Protein AF-A0A1B6E691-F1 (afdb_monomer_lite)

Secondary structure (DSSP, 8-state):
--TTHHHHEEEETTEEEEPTTEESTTS-EE--GGGGGGSEEEEEETTEEEEEE-TTEESTTS-EE----TTSS--SS-SS--GGGSSGGGGSTTTTTSGGG---SSHHHHHH--

InterPro domains:
  IPR000742 EGF-like domain [PS00022] (51-62)
  IPR000742 EGF-like domain [PS50026] (28-63)
  IPR051216 Teneurin [PTHR11219] (1-114)

Foldseek 3Di:
DPPLLVVAFDDDPNFTHGHAQFDDRSRPDGWQHRCLVVQFHWDADPNDTFTDGDPQADDRSRPQGADDPQPDQDDPRPPPAGRLCDQSNCVPPVNVPPLNNDDDPDPVVSVPPD

Structure (mmCIF, N/CA/C/O backbone):
data_AF-A0A1B6E691-F1
#
_entry.id   AF-A0A1B6E691-F1
#
loop_
_atom_site.group_PDB
_atom_site.id
_atom_site.type_symbol
_atom_site.label_atom_id
_atom_site.label_alt_id
_atom_site.label_comp_id
_atom_site.label_asym_id
_atom_site.label_entity_id
_atom_site.label_seq_id
_atom_site.pdbx_PDB_ins_code
_atom_site.Cartn_x
_atom_site.Cartn_y
_atom_site.Cartn_z
_atom_site.occupancy
_atom_site.B_iso_or_equiv
_atom_site.auth_seq_id
_atom_site.auth_comp_id
_atom_site.auth_asym_id
_atom_site.auth_atom_id
_atom_site.pdbx_PDB_model_num
ATOM 1 N N . CYS A 1 1 ? -21.464 -4.496 28.496 1.00 86.00 1 CYS A N 1
ATOM 2 C CA . CYS A 1 1 ? -20.663 -3.444 27.841 1.00 86.00 1 CYS A CA 1
ATOM 3 C C . CYS A 1 1 ? -21.432 -2.142 27.856 1.00 86.00 1 CYS A C 1
ATOM 5 O O . CYS A 1 1 ? -22.640 -2.167 28.047 1.00 86.00 1 CYS A O 1
ATOM 7 N N . ASP A 1 2 ? -20.724 -1.041 27.621 1.00 92.06 2 ASP A N 1
ATOM 8 C CA . ASP A 1 2 ? -21.307 0.241 27.216 1.00 92.06 2 ASP A CA 1
ATOM 9 C C . ASP A 1 2 ? -22.097 0.091 25.901 1.00 92.06 2 ASP A C 1
ATOM 11 O O . ASP A 1 2 ? -21.715 -0.724 25.055 1.00 92.06 2 ASP A O 1
ATOM 15 N N . SER A 1 3 ? -23.180 0.853 25.728 1.00 93.19 3 SER A N 1
ATOM 16 C CA . SER A 1 3 ? -24.045 0.785 24.542 1.00 93.19 3 SER A CA 1
ATOM 17 C C . SER A 1 3 ? -23.326 1.187 23.254 1.00 93.19 3 SER A C 1
ATOM 19 O O . SER A 1 3 ? -23.627 0.630 22.203 1.00 93.19 3 SER A O 1
ATOM 21 N N . ARG A 1 4 ? -22.324 2.072 23.337 1.00 91.38 4 ARG A N 1
ATOM 22 C CA . ARG A 1 4 ? -21.534 2.541 22.183 1.00 91.38 4 ARG A CA 1
ATOM 23 C C . ARG A 1 4 ? -20.741 1.427 21.498 1.00 91.38 4 ARG A C 1
ATOM 25 O O . ARG A 1 4 ? -20.472 1.498 20.309 1.00 91.38 4 ARG A O 1
ATOM 32 N N . CYS A 1 5 ? -20.441 0.354 22.233 1.00 93.88 5 CYS A N 1
ATOM 33 C CA . CYS A 1 5 ? -19.794 -0.837 21.685 1.00 93.88 5 CYS A CA 1
ATOM 34 C C . CYS A 1 5 ? -20.587 -1.471 20.533 1.00 93.88 5 CYS A C 1
ATOM 36 O O . CYS A 1 5 ? -19.992 -2.075 19.649 1.00 93.88 5 CYS A O 1
ATOM 38 N N . ALA A 1 6 ? -21.919 -1.366 20.556 1.00 92.81 6 ALA A N 1
ATOM 39 C CA . ALA A 1 6 ? -22.782 -2.057 19.605 1.00 92.81 6 ALA A CA 1
ATOM 40 C C . ALA A 1 6 ? -22.746 -1.459 18.188 1.00 92.81 6 ALA A C 1
ATOM 42 O O . ALA A 1 6 ? -23.177 -2.133 17.258 1.00 92.81 6 ALA A O 1
ATOM 43 N N . GLU A 1 7 ? -22.238 -0.233 18.012 1.00 92.75 7 GLU A N 1
ATOM 44 C CA . GLU A 1 7 ? -22.132 0.399 16.688 1.00 92.75 7 GLU A CA 1
ATOM 45 C C . GLU A 1 7 ? -21.024 -0.243 15.846 1.00 92.75 7 GLU A C 1
ATOM 47 O O . GLU A 1 7 ? -21.226 -0.555 14.673 1.00 92.75 7 GLU A O 1
ATOM 52 N N . HIS A 1 8 ? -19.864 -0.491 16.461 1.00 92.38 8 HIS A N 1
ATOM 53 C CA . HIS A 1 8 ? -18.654 -0.922 15.759 1.00 92.38 8 HIS A CA 1
ATOM 54 C C . HIS A 1 8 ? -17.913 -2.059 16.463 1.00 92.38 8 HIS A C 1
ATOM 56 O O . HIS A 1 8 ? -16.708 -2.233 16.294 1.00 92.38 8 HIS A O 1
ATOM 62 N N . GLY A 1 9 ? -18.602 -2.879 17.249 1.00 93.69 9 GLY A N 1
ATOM 63 C CA . GLY A 1 9 ? -17.969 -3.966 17.982 1.00 93.69 9 GLY A CA 1
ATOM 64 C C . GLY A 1 9 ? -18.945 -4.981 18.556 1.00 93.69 9 GLY A C 1
ATOM 65 O O . GLY A 1 9 ? -20.163 -4.903 18.402 1.00 93.69 9 GLY A O 1
ATOM 66 N N . GLN A 1 10 ? -18.380 -5.979 19.228 1.00 95.38 10 GLN A N 1
ATOM 67 C CA . GLN A 1 10 ? -19.118 -7.040 19.897 1.00 95.38 10 GLN A CA 1
ATOM 68 C C . GLN A 1 10 ? -18.661 -7.160 21.346 1.00 95.38 10 GLN A C 1
ATOM 70 O O . GLN A 1 10 ? -17.470 -7.267 21.640 1.00 95.38 10 GLN A O 1
ATOM 75 N N . CYS A 1 11 ? -19.616 -7.185 22.274 1.00 95.50 11 CYS A N 1
ATOM 76 C CA . CYS A 1 11 ? -19.296 -7.381 23.681 1.00 95.50 11 CYS A CA 1
ATOM 77 C C . CYS A 1 11 ? -18.981 -8.853 23.965 1.00 95.50 11 CYS A C 1
ATOM 79 O O . CYS A 1 11 ? -19.850 -9.714 23.821 1.00 95.50 11 CYS A O 1
ATOM 81 N N . LYS A 1 12 ? -17.764 -9.140 24.430 1.00 95.12 12 LYS A N 1
ATOM 82 C CA . LYS A 1 12 ? -17.330 -10.475 24.861 1.00 95.12 12 LYS A CA 1
ATOM 83 C C . LYS A 1 12 ? -16.785 -10.382 26.286 1.00 95.12 12 LYS A C 1
ATOM 85 O O . LYS A 1 12 ? -15.788 -9.712 26.530 1.00 95.12 12 LYS A O 1
ATOM 90 N N . ASN A 1 13 ? -17.462 -11.028 27.240 1.00 92.12 13 ASN A N 1
ATOM 91 C CA . ASN A 1 13 ? -17.070 -11.078 28.660 1.00 92.12 13 ASN A CA 1
ATOM 92 C C . ASN A 1 13 ? -16.773 -9.706 29.304 1.00 92.12 13 ASN A C 1
ATOM 94 O O . ASN A 1 13 ? -15.849 -9.568 30.096 1.00 92.12 13 ASN A O 1
ATOM 98 N N . GLY A 1 14 ? -17.553 -8.676 28.962 1.00 90.38 14 GLY A N 1
ATOM 99 C CA . GLY A 1 14 ? -17.383 -7.323 29.510 1.00 90.38 14 GLY A CA 1
ATOM 100 C C . GLY A 1 14 ? -16.385 -6.438 28.753 1.00 90.38 14 GLY A C 1
ATOM 101 O O . GLY A 1 14 ? -16.394 -5.226 28.966 1.00 90.38 14 GLY A O 1
ATOM 102 N N . THR A 1 15 ? -15.619 -7.002 27.818 1.00 92.50 15 THR A N 1
ATOM 103 C CA . THR A 1 15 ? -14.724 -6.274 26.910 1.00 92.50 15 THR A CA 1
ATOM 104 C C . THR A 1 15 ? -15.408 -6.051 25.563 1.00 92.50 15 THR A C 1
ATOM 106 O O . THR A 1 15 ? -16.073 -6.948 25.043 1.00 92.50 15 THR A O 1
ATOM 109 N N . CYS A 1 16 ? -15.263 -4.857 24.988 1.00 93.81 16 CYS A N 1
ATOM 110 C CA . CYS A 1 16 ? -15.723 -4.589 23.629 1.00 93.81 16 CYS A CA 1
ATOM 111 C C . CYS A 1 16 ? -14.638 -5.000 22.628 1.00 93.81 16 CYS A C 1
ATOM 113 O O . CYS A 1 16 ? -13.519 -4.497 22.701 1.00 93.81 16 CYS A O 1
ATOM 115 N N . VAL A 1 17 ? -14.957 -5.926 21.726 1.00 93.25 17 VAL A N 1
ATOM 116 C CA . VAL A 1 17 ? -14.076 -6.345 20.631 1.00 93.25 17 VAL A CA 1
ATOM 117 C C . VAL A 1 17 ? -14.469 -5.561 19.388 1.00 93.25 17 VAL A C 1
ATOM 119 O O . VAL A 1 17 ? -15.592 -5.711 18.911 1.00 93.25 17 VAL A O 1
ATOM 122 N N . CYS A 1 18 ? -13.572 -4.716 18.887 1.00 90.12 18 CYS A N 1
ATOM 123 C CA . CYS A 1 18 ? -13.874 -3.828 17.769 1.00 90.12 18 CYS A CA 1
ATOM 124 C C . CYS A 1 18 ? -13.910 -4.556 16.429 1.00 90.12 18 CYS A C 1
ATOM 126 O O . CYS A 1 18 ? -13.169 -5.510 16.193 1.00 90.12 18 CYS A O 1
ATOM 128 N N . SER A 1 19 ? -14.790 -4.075 15.557 1.00 89.00 19 SER A N 1
ATOM 129 C CA . SER A 1 19 ? -14.800 -4.408 14.137 1.00 89.00 19 SER A CA 1
ATOM 130 C C . SER A 1 19 ? -13.575 -3.788 13.462 1.00 89.00 19 SER A C 1
ATOM 132 O O . SER A 1 19 ? -12.989 -2.832 13.973 1.00 89.00 19 SER A O 1
ATOM 134 N N . GLN A 1 20 ? -13.180 -4.328 12.310 1.00 83.38 20 GLN A N 1
ATOM 135 C CA . GLN A 1 20 ? -12.036 -3.818 11.550 1.00 83.38 20 GLN A CA 1
ATOM 136 C C . GLN A 1 20 ? -12.210 -2.324 11.228 1.00 83.38 20 GLN A C 1
ATOM 138 O O . GLN A 1 20 ? -13.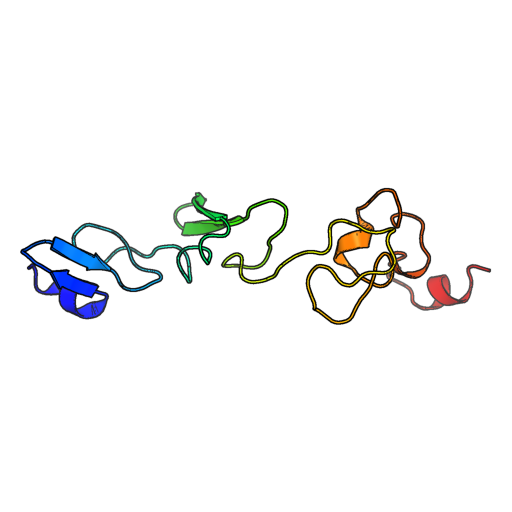304 -1.897 10.864 1.00 83.38 20 GLN A O 1
ATOM 143 N N . GLY A 1 21 ? -11.143 -1.535 11.389 1.00 82.69 21 GLY A N 1
ATOM 144 C CA . GLY A 1 21 ? -11.191 -0.078 11.216 1.00 82.69 21 GLY A CA 1
ATOM 145 C C . GLY A 1 21 ? -11.630 0.719 12.448 1.00 82.69 21 GLY A C 1
ATOM 146 O O . GLY A 1 21 ? -11.697 1.940 12.366 1.00 82.69 21 GLY A O 1
ATOM 147 N N . TRP A 1 22 ? -11.895 0.072 13.590 1.00 88.56 22 TRP A N 1
ATOM 148 C CA . TRP A 1 22 ? -12.335 0.743 14.818 1.00 88.56 22 TRP A CA 1
ATOM 149 C C . TRP A 1 22 ? -11.485 0.369 16.028 1.00 88.56 22 TRP A C 1
ATOM 151 O O . TRP A 1 22 ? -10.972 -0.743 16.142 1.00 88.56 22 TRP A O 1
ATOM 161 N N . ASN A 1 23 ? -11.346 1.317 16.950 1.00 83.81 23 ASN A N 1
ATOM 162 C CA . ASN A 1 23 ? -10.452 1.240 18.096 1.00 83.81 23 ASN A CA 1
ATOM 163 C C . ASN A 1 23 ? -11.036 1.899 19.356 1.00 83.81 23 ASN A C 1
ATOM 165 O O . ASN A 1 23 ? -12.076 2.564 19.358 1.00 83.81 23 ASN A O 1
ATOM 169 N N . GLY A 1 24 ? -10.318 1.718 20.466 1.00 84.81 24 GLY A N 1
ATOM 170 C CA . GLY A 1 24 ? -10.671 2.260 21.776 1.00 84.81 24 GLY A CA 1
ATOM 171 C C . GLY A 1 24 ? -11.598 1.350 22.584 1.00 84.81 24 GLY A C 1
ATOM 172 O O . GLY A 1 24 ? -12.179 0.394 22.081 1.00 84.81 24 GLY A O 1
ATOM 173 N N . ARG A 1 25 ? -11.767 1.665 23.876 1.00 89.19 25 ARG A N 1
ATOM 174 C CA . ARG A 1 25 ? -12.522 0.845 24.854 1.00 89.19 25 ARG A CA 1
ATOM 175 C C . ARG A 1 25 ? -13.959 0.516 24.422 1.00 89.19 25 ARG A C 1
ATOM 177 O O . ARG A 1 25 ? -14.525 -0.482 24.865 1.00 89.19 25 ARG A O 1
ATOM 184 N N . HIS A 1 26 ? -14.552 1.385 23.612 1.00 92.31 26 HIS A N 1
ATOM 185 C CA . HIS A 1 26 ? -15.935 1.285 23.155 1.00 92.31 26 HIS A CA 1
ATOM 186 C C . HIS A 1 26 ? -16.052 1.231 21.627 1.00 92.31 26 HIS A C 1
ATOM 188 O O . HIS A 1 26 ? -17.164 1.336 21.130 1.00 92.31 26 HIS A O 1
ATOM 194 N N . CYS A 1 27 ? -14.938 1.074 20.901 1.00 91.06 27 CYS A N 1
ATOM 195 C CA . CYS A 1 27 ? -14.902 1.034 19.434 1.00 91.06 27 CYS A CA 1
ATOM 196 C C . CYS A 1 27 ? -15.459 2.291 18.751 1.00 91.06 27 CYS A C 1
ATOM 198 O O . CYS A 1 27 ? -15.974 2.224 17.647 1.00 91.06 27 CYS A O 1
ATOM 200 N N . THR A 1 28 ? -15.354 3.444 19.414 1.00 88.62 28 THR A N 1
ATOM 201 C CA . THR A 1 28 ? -15.820 4.741 18.897 1.00 88.62 28 THR A CA 1
ATOM 202 C C . THR A 1 28 ? -14.703 5.570 18.272 1.00 88.62 28 THR A C 1
ATOM 204 O O . THR A 1 28 ? -14.949 6.694 17.848 1.00 88.62 28 THR A O 1
ATOM 207 N N . LEU A 1 29 ? -13.460 5.082 18.305 1.00 84.25 29 LEU A N 1
ATOM 208 C CA . LEU A 1 29 ? -12.328 5.752 17.674 1.00 84.25 29 LEU A CA 1
ATOM 209 C C . LEU A 1 29 ? -12.092 5.116 16.313 1.00 84.25 29 LEU A C 1
ATOM 211 O O . LEU A 1 29 ? -12.077 3.888 16.212 1.00 84.25 29 LEU A O 1
ATOM 215 N N . SER A 1 30 ? -11.867 5.939 15.297 1.00 84.56 30 SER A N 1
ATOM 216 C CA . SER A 1 30 ? -11.373 5.471 14.006 1.00 84.56 30 SER A CA 1
ATOM 217 C C . SER A 1 30 ? -10.051 4.726 14.207 1.00 84.56 30 SER A C 1
ATOM 219 O O . SER A 1 30 ? -9.269 5.061 15.092 1.00 84.56 30 SER A O 1
ATOM 221 N N . GLY A 1 31 ? -9.810 3.687 13.426 1.00 87.81 31 GLY A N 1
ATOM 222 C CA . GLY A 1 31 ? -8.550 2.960 13.362 1.00 87.81 31 GLY A CA 1
ATOM 223 C C . GLY A 1 31 ? -8.179 2.696 11.910 1.00 87.81 31 GLY A C 1
ATOM 224 O O . GLY A 1 31 ? -8.908 3.074 10.996 1.00 87.81 31 GLY A O 1
ATOM 225 N N . CYS A 1 32 ? -7.054 2.027 11.686 1.00 90.94 32 CYS A N 1
ATOM 226 C CA . CYS A 1 32 ? -6.639 1.725 10.325 1.00 90.94 32 CYS A CA 1
ATOM 227 C C . CYS A 1 32 ? -7.576 0.723 9.647 1.00 90.94 32 CYS A C 1
ATOM 229 O O . CYS A 1 32 ? -7.976 -0.285 10.249 1.00 90.94 32 CYS A O 1
ATOM 231 N N . LEU A 1 33 ? -7.875 0.990 8.374 1.00 88.44 33 LEU A N 1
ATOM 232 C CA . LEU A 1 33 ? -8.641 0.104 7.504 1.00 88.44 33 LEU A CA 1
ATOM 233 C C . LEU A 1 33 ? -8.049 -1.300 7.527 1.00 88.44 33 LEU A C 1
ATOM 235 O O . LEU A 1 33 ? -6.833 -1.484 7.552 1.00 88.44 33 LEU A O 1
ATOM 239 N N . ASN A 1 34 ? -8.934 -2.288 7.611 1.00 89.12 34 ASN A N 1
ATOM 240 C CA . ASN A 1 34 ? -8.588 -3.700 7.666 1.00 89.12 34 ASN A CA 1
ATOM 241 C C . ASN A 1 34 ? -7.480 -4.079 8.676 1.00 89.12 34 ASN A C 1
ATOM 243 O O . ASN A 1 34 ? -6.882 -5.146 8.559 1.00 89.12 34 ASN A O 1
ATOM 247 N N . ALA A 1 35 ? -7.230 -3.259 9.706 1.00 88.38 35 ALA A N 1
ATOM 248 C CA . ALA A 1 35 ? -6.090 -3.435 10.609 1.00 88.38 35 ALA A CA 1
ATOM 249 C C . ALA A 1 35 ? -4.766 -3.661 9.842 1.00 88.38 35 ALA A C 1
ATOM 251 O O . ALA A 1 35 ? -3.967 -4.524 10.213 1.00 88.38 35 ALA A O 1
ATOM 252 N N . CYS A 1 36 ? -4.582 -2.920 8.742 1.00 92.69 36 CYS A N 1
ATOM 253 C CA . CYS A 1 36 ? -3.439 -3.026 7.836 1.00 92.69 36 CYS A CA 1
ATOM 254 C C . CYS A 1 36 ? -3.219 -4.442 7.281 1.00 92.69 36 CYS A C 1
ATOM 256 O O . CYS A 1 36 ? -2.078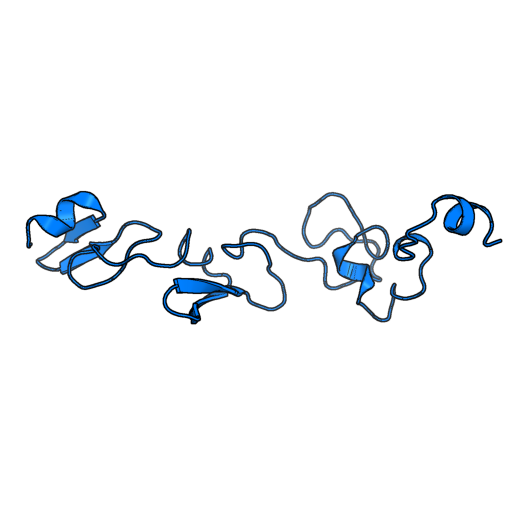 -4.857 7.120 1.00 92.69 36 CYS A O 1
ATOM 258 N N . ASN A 1 37 ? -4.294 -5.231 7.124 1.00 92.88 37 ASN A N 1
ATOM 259 C CA . ASN A 1 37 ? -4.292 -6.646 6.722 1.00 92.88 37 ASN A CA 1
ATOM 260 C C . ASN A 1 37 ? -3.295 -7.541 7.481 1.00 92.88 37 ASN A C 1
ATOM 262 O O . ASN A 1 37 ? -3.006 -8.652 7.053 1.00 92.88 37 ASN A O 1
ATOM 266 N N . ARG A 1 38 ? -2.818 -7.098 8.656 1.00 92.50 38 ARG A N 1
ATOM 267 C CA . ARG A 1 38 ? -1.697 -7.705 9.403 1.00 92.50 38 ARG A CA 1
ATOM 268 C C . ARG A 1 38 ? -0.354 -7.690 8.659 1.00 92.50 38 ARG A C 1
ATOM 270 O O . ARG A 1 38 ? 0.578 -8.360 9.093 1.00 92.50 38 ARG A O 1
ATOM 277 N N . HIS A 1 39 ? -0.240 -6.895 7.604 1.00 95.75 39 HIS A N 1
ATOM 278 C CA . HIS A 1 39 ? 0.975 -6.659 6.826 1.00 95.75 39 HIS A CA 1
ATOM 279 C C . HIS A 1 39 ? 1.557 -5.264 7.073 1.00 95.75 39 HIS A C 1
ATOM 281 O O . HIS A 1 39 ? 2.258 -4.700 6.240 1.00 95.75 39 HIS A O 1
ATOM 287 N N . GLY A 1 40 ? 1.248 -4.687 8.230 1.00 94.94 40 GLY A N 1
ATOM 288 C CA . GLY A 1 40 ? 1.735 -3.381 8.619 1.00 94.94 40 GLY A CA 1
ATOM 289 C C . GLY A 1 40 ? 1.342 -3.021 10.040 1.00 94.94 40 GLY A C 1
ATOM 290 O O . GLY A 1 40 ? 0.639 -3.762 10.737 1.00 94.94 40 GLY A O 1
ATOM 291 N N . SER A 1 41 ? 1.793 -1.847 10.457 1.00 94.00 41 SER A N 1
ATOM 292 C CA . SER A 1 41 ? 1.492 -1.247 11.749 1.00 94.00 41 SER A CA 1
ATOM 293 C C . SER A 1 41 ? 0.554 -0.060 11.582 1.00 94.00 41 SER A C 1
ATOM 295 O O . SER A 1 41 ? 0.746 0.793 10.720 1.00 94.00 41 SER A O 1
ATOM 297 N N . CYS A 1 42 ? -0.462 0.013 12.438 1.00 92.00 42 CYS A N 1
ATOM 298 C CA . CYS A 1 42 ? -1.384 1.138 12.456 1.00 92.00 42 CYS A CA 1
ATOM 299 C C . CYS A 1 42 ? -0.795 2.294 13.274 1.00 92.00 42 CYS A C 1
ATOM 301 O O . CYS A 1 42 ? -0.620 2.161 14.488 1.00 92.00 42 CYS A O 1
ATOM 303 N N . VAL A 1 43 ? -0.502 3.417 12.620 1.00 92.75 43 VAL A N 1
ATOM 304 C CA . VAL A 1 43 ? 0.149 4.593 13.215 1.00 92.75 43 VAL A CA 1
ATOM 305 C C . VAL A 1 43 ? -0.743 5.827 13.097 1.00 92.75 43 VAL A C 1
ATOM 307 O O . VAL A 1 43 ? -1.582 5.913 12.207 1.00 92.75 43 VAL A O 1
ATOM 310 N N . LEU A 1 44 ? -0.585 6.782 14.015 1.00 89.88 44 LEU A N 1
ATOM 311 C CA . LEU A 1 44 ? -1.318 8.049 13.986 1.00 89.88 44 LEU A CA 1
ATOM 312 C C . LEU A 1 44 ? -0.422 9.137 13.377 1.00 89.88 44 LEU A C 1
ATOM 314 O O . LEU A 1 44 ? 0.606 9.472 13.968 1.00 89.88 44 LEU A O 1
ATOM 318 N N . VAL A 1 45 ? -0.811 9.687 12.227 1.00 91.44 45 VAL A N 1
ATOM 319 C CA . VAL A 1 45 ? -0.105 10.760 11.507 1.00 91.44 45 VAL A CA 1
ATOM 320 C C . VAL A 1 45 ? -1.069 11.932 11.351 1.00 91.44 45 VAL A C 1
ATOM 322 O O . VAL A 1 45 ? -2.199 11.742 10.925 1.00 91.44 45 VAL A O 1
ATOM 325 N N . ASP A 1 46 ? -0.669 13.128 11.786 1.00 91.62 46 ASP A N 1
ATOM 326 C CA . ASP A 1 46 ? -1.485 14.356 11.723 1.00 91.62 46 ASP A CA 1
ATOM 327 C C . ASP A 1 46 ? -2.912 14.241 12.306 1.00 91.62 46 ASP A C 1
ATOM 329 O O . ASP A 1 46 ? -3.827 14.978 11.946 1.00 91.62 46 ASP A O 1
ATOM 333 N N . GLY A 1 47 ? -3.096 13.339 13.276 1.00 85.75 47 GLY A N 1
ATOM 334 C CA . GLY A 1 47 ? -4.386 13.088 13.926 1.00 85.75 47 GLY A CA 1
ATOM 335 C C . GLY A 1 47 ? -5.278 12.069 13.211 1.00 85.75 47 GLY A C 1
ATOM 336 O O . GLY A 1 47 ? -6.376 11.799 13.698 1.00 85.75 47 GLY A O 1
ATOM 337 N N . GLU A 1 48 ? -4.804 11.462 12.123 1.00 88.50 48 GLU A N 1
ATOM 338 C CA . GLU A 1 48 ? -5.479 10.405 11.369 1.00 88.50 48 GLU A CA 1
ATOM 339 C C . GLU A 1 48 ? -4.706 9.077 11.449 1.00 88.50 48 GLU A C 1
ATOM 341 O O . GLU A 1 48 ? -3.493 9.042 11.656 1.00 88.50 48 GLU A O 1
ATOM 346 N N . TYR A 1 49 ? -5.422 7.953 11.358 1.00 90.50 49 TYR A N 1
ATOM 347 C CA . TYR A 1 49 ? -4.824 6.620 11.414 1.00 90.50 49 TYR A CA 1
ATOM 348 C C . TYR A 1 49 ? -4.422 6.146 10.017 1.00 90.50 49 TYR A C 1
ATOM 350 O O . TYR A 1 49 ? -5.275 5.982 9.149 1.00 90.50 49 TYR A O 1
ATOM 358 N N . HIS A 1 50 ? -3.139 5.840 9.842 1.00 92.44 50 HIS A N 1
ATOM 359 C CA . HIS A 1 50 ? -2.563 5.339 8.598 1.00 92.44 50 HIS A CA 1
ATOM 360 C C . HIS A 1 50 ? -1.858 4.003 8.814 1.00 92.44 50 HIS A C 1
ATOM 362 O O . HIS A 1 50 ? -1.309 3.730 9.885 1.00 92.44 50 HIS A O 1
ATOM 368 N N . CYS A 1 51 ? -1.851 3.172 7.777 1.00 94.62 51 CYS A N 1
ATOM 369 C CA . CYS A 1 51 ? -1.052 1.961 7.766 1.00 94.62 51 CYS A CA 1
ATOM 370 C C . CYS A 1 51 ? 0.375 2.257 7.319 1.00 94.62 51 CYS A C 1
ATOM 372 O O . CYS A 1 51 ? 0.603 2.771 6.229 1.00 94.62 51 CYS A O 1
ATOM 374 N N . GLN A 1 52 ? 1.331 1.895 8.165 1.00 96.44 52 GLN A N 1
ATOM 375 C CA . GLN A 1 52 ? 2.727 1.750 7.787 1.00 96.44 52 GLN A CA 1
ATOM 376 C C . GLN A 1 52 ? 2.952 0.286 7.403 1.00 96.44 52 GLN A C 1
ATOM 378 O O . GLN A 1 52 ? 2.986 -0.575 8.283 1.00 96.44 52 GLN A O 1
ATOM 383 N N . CYS A 1 53 ? 3.034 0.002 6.107 1.00 97.06 53 CYS A N 1
ATOM 384 C CA . CYS A 1 53 ? 3.179 -1.360 5.600 1.00 97.06 53 CYS A CA 1
ATOM 385 C C . CYS A 1 53 ? 4.591 -1.917 5.805 1.00 97.06 53 CYS A C 1
ATOM 387 O O . CYS A 1 53 ? 5.551 -1.160 5.952 1.00 97.06 53 CYS A O 1
ATOM 389 N N . ASN A 1 54 ? 4.684 -3.244 5.867 1.00 95.81 54 ASN A N 1
ATOM 390 C CA . ASN A 1 54 ? 5.949 -3.970 5.795 1.00 95.81 54 ASN A CA 1
ATOM 391 C C . ASN A 1 54 ? 6.531 -3.862 4.375 1.00 95.81 54 ASN A C 1
ATOM 393 O O . ASN A 1 54 ? 5.784 -3.581 3.444 1.00 95.81 54 ASN A O 1
ATOM 397 N N . ASP A 1 55 ? 7.827 -4.140 4.217 1.00 90.38 55 ASP A N 1
ATOM 398 C CA . ASP A 1 55 ? 8.563 -3.913 2.961 1.00 90.38 55 ASP A CA 1
ATOM 399 C C . ASP A 1 55 ? 7.923 -4.583 1.727 1.00 90.38 55 ASP A C 1
ATOM 401 O O . ASP A 1 55 ? 7.915 -3.983 0.661 1.00 90.38 55 ASP A O 1
ATOM 405 N N . ASP A 1 56 ? 7.304 -5.759 1.883 1.00 92.50 56 ASP A N 1
ATOM 406 C CA . ASP A 1 56 ? 6.692 -6.515 0.775 1.00 92.50 56 ASP A CA 1
ATOM 407 C C . ASP A 1 56 ? 5.218 -6.140 0.494 1.00 92.50 56 ASP A C 1
ATOM 409 O O . ASP A 1 56 ? 4.511 -6.878 -0.198 1.00 92.50 56 ASP A O 1
ATOM 413 N N . TRP A 1 57 ? 4.700 -5.065 1.106 1.00 95.69 57 TRP A N 1
ATOM 414 C CA . TRP A 1 57 ? 3.281 -4.702 1.041 1.00 95.69 57 TRP A CA 1
ATOM 415 C C . TRP A 1 57 ? 3.040 -3.202 0.858 1.00 95.69 57 TRP A C 1
ATOM 417 O O . TRP A 1 57 ? 3.720 -2.351 1.425 1.00 95.69 57 TRP A O 1
ATOM 427 N N . ALA A 1 58 ? 1.969 -2.872 0.141 1.00 93.81 58 ALA A N 1
ATOM 428 C CA . ALA A 1 58 ? 1.536 -1.516 -0.153 1.00 93.81 58 ALA A CA 1
ATOM 429 C C . ALA A 1 58 ? 0.006 -1.359 -0.123 1.00 93.81 58 ALA A C 1
ATOM 431 O O . ALA A 1 58 ? -0.769 -2.277 0.167 1.00 93.81 58 ALA A O 1
ATOM 432 N N . GLY A 1 59 ? -0.436 -0.139 -0.422 1.00 93.31 59 GLY A N 1
ATOM 433 C CA . GLY A 1 59 ? -1.836 0.265 -0.387 1.00 93.31 59 GLY A CA 1
ATOM 434 C C . GLY A 1 59 ? -2.248 0.868 0.955 1.00 93.31 59 GLY A C 1
ATOM 435 O O . GLY A 1 59 ? -1.537 0.793 1.955 1.00 93.31 59 GLY A O 1
ATOM 436 N N . VAL A 1 60 ? -3.434 1.481 0.976 1.00 93.06 60 VAL A N 1
ATOM 437 C CA . VAL A 1 60 ? -3.979 2.199 2.147 1.00 93.06 60 VAL A CA 1
ATOM 438 C C . VAL A 1 60 ? -4.108 1.316 3.395 1.00 93.06 60 VAL A C 1
ATOM 440 O O . VAL A 1 60 ? -4.076 1.809 4.522 1.00 93.06 60 VAL A O 1
ATOM 443 N N . ASP A 1 61 ? -4.245 0.009 3.194 1.00 93.69 61 ASP A N 1
ATOM 444 C CA . ASP A 1 61 ? -4.422 -0.998 4.228 1.00 93.69 61 ASP A CA 1
ATOM 445 C C . ASP A 1 61 ? -3.440 -2.177 4.105 1.00 93.69 61 ASP A C 1
ATOM 447 O O . ASP A 1 61 ? -3.690 -3.223 4.700 1.00 93.69 61 ASP A O 1
ATOM 451 N N . CYS A 1 62 ? -2.336 -2.036 3.362 1.00 96.38 62 CYS A N 1
ATOM 452 C CA . CYS A 1 62 ? -1.334 -3.097 3.159 1.00 96.38 62 CYS A CA 1
ATOM 453 C C . CYS A 1 62 ? -1.909 -4.397 2.561 1.00 96.38 62 CYS A C 1
ATOM 455 O O . CYS A 1 62 ? -1.544 -5.501 2.970 1.00 96.38 62 CYS A O 1
ATOM 457 N N . SER A 1 63 ? -2.881 -4.274 1.653 1.00 94.88 63 SER A N 1
ATOM 458 C CA . SER A 1 63 ? -3.506 -5.407 0.954 1.00 94.88 63 SER A CA 1
ATOM 459 C C . SER A 1 63 ? -2.818 -5.783 -0.357 1.00 94.88 63 SER A C 1
ATOM 461 O O . SER A 1 63 ? -3.077 -6.870 -0.869 1.00 94.88 63 SER A O 1
ATOM 463 N N . VAL A 1 64 ? -1.962 -4.912 -0.890 1.00 93.75 64 VAL A N 1
ATOM 464 C CA . VAL A 1 64 ? -1.240 -5.133 -2.147 1.00 93.75 64 VAL A CA 1
ATOM 465 C C . VAL A 1 64 ? 0.121 -5.712 -1.804 1.00 93.75 64 VAL A C 1
ATOM 467 O O . VAL A 1 64 ? 0.833 -5.116 -1.001 1.00 93.75 64 VAL A O 1
ATOM 470 N N . ARG A 1 65 ? 0.453 -6.878 -2.348 1.00 93.75 65 ARG A N 1
ATOM 471 C CA . ARG A 1 65 ? 1.797 -7.452 -2.238 1.00 93.75 65 ARG A CA 1
ATOM 472 C C . ARG A 1 65 ? 2.672 -6.831 -3.330 1.00 93.75 65 ARG A C 1
ATOM 474 O O . ARG A 1 65 ? 2.121 -6.467 -4.356 1.00 93.75 65 ARG A O 1
ATOM 481 N N . LEU A 1 66 ? 3.962 -6.658 -3.066 1.00 93.69 66 LEU A N 1
ATOM 482 C CA . LEU A 1 66 ? 4.915 -6.070 -4.010 1.00 93.69 66 LEU A CA 1
ATOM 483 C C . LEU A 1 66 ? 5.890 -7.125 -4.532 1.00 93.69 66 LEU A C 1
ATOM 485 O O . LEU A 1 66 ? 6.343 -7.974 -3.752 1.00 93.69 66 LEU A O 1
ATOM 489 N N . GLU A 1 67 ? 6.261 -7.018 -5.806 1.00 94.19 67 GLU A N 1
ATOM 490 C CA . GLU A 1 67 ? 7.414 -7.714 -6.369 1.00 94.19 67 GLU A CA 1
ATOM 491 C C . GLU A 1 67 ? 8.724 -7.126 -5.822 1.00 94.19 67 GLU A C 1
ATOM 493 O O . GLU A 1 67 ? 8.975 -5.920 -5.881 1.00 94.19 67 GLU A O 1
ATOM 498 N N . MET A 1 68 ? 9.573 -7.994 -5.269 1.00 90.44 68 MET A N 1
ATOM 499 C CA . MET A 1 68 ? 10.832 -7.608 -4.614 1.00 90.44 68 MET A CA 1
ATOM 500 C C . MET A 1 68 ? 12.050 -8.325 -5.209 1.00 90.44 68 MET A C 1
ATOM 502 O O . MET A 1 68 ? 13.177 -7.862 -5.023 1.00 90.44 68 MET A O 1
ATOM 506 N N . GLU A 1 69 ? 11.849 -9.421 -5.946 1.00 94.19 69 GLU A N 1
ATOM 507 C CA . GLU A 1 69 ? 12.904 -10.192 -6.609 1.00 94.19 69 GLU A CA 1
ATOM 508 C C . GLU A 1 69 ? 12.857 -9.918 -8.115 1.00 94.19 69 GLU A C 1
ATOM 510 O O . GLU A 1 69 ? 12.371 -10.701 -8.912 1.00 94.19 69 GLU A O 1
ATOM 515 N N . CYS A 1 70 ? 13.389 -8.767 -8.515 1.00 95.19 70 CYS A N 1
ATOM 516 C CA . CYS A 1 70 ? 13.211 -8.232 -9.867 1.00 95.19 70 CYS A CA 1
ATOM 517 C C . CYS A 1 70 ? 14.155 -8.804 -10.947 1.00 95.19 70 CYS A C 1
ATOM 519 O O . CYS A 1 70 ? 14.555 -8.064 -11.856 1.00 95.19 70 CYS A O 1
ATOM 521 N N . ASN A 1 71 ? 14.645 -10.036 -10.805 1.00 94.94 71 ASN A N 1
ATOM 522 C CA . ASN A 1 71 ? 15.594 -10.633 -11.755 1.00 94.94 71 ASN A CA 1
ATOM 523 C C . ASN A 1 71 ? 15.553 -12.168 -11.840 1.00 94.94 71 ASN A C 1
ATOM 525 O O . ASN A 1 71 ? 16.579 -12.780 -12.176 1.00 94.94 71 ASN A O 1
ATOM 529 N N . ASP A 1 72 ? 14.419 -12.783 -11.513 1.00 95.25 72 ASP A N 1
ATOM 530 C CA . ASP A 1 72 ? 14.271 -14.240 -11.464 1.00 95.25 72 ASP A CA 1
ATOM 531 C C . ASP A 1 72 ? 13.223 -14.808 -12.442 1.00 95.25 72 ASP A C 1
ATOM 533 O O . ASP A 1 72 ? 12.991 -16.021 -12.442 1.00 95.25 72 ASP A O 1
ATOM 537 N N . ASP A 1 73 ? 12.670 -13.966 -13.322 1.00 94.56 73 ASP A N 1
ATOM 538 C CA . ASP A 1 73 ? 11.605 -14.259 -14.289 1.00 94.56 73 ASP A CA 1
ATOM 539 C C . ASP A 1 73 ? 10.312 -14.806 -13.636 1.00 94.56 73 ASP A C 1
ATOM 541 O O . ASP A 1 73 ? 9.522 -15.498 -14.296 1.00 94.56 73 ASP A O 1
ATOM 545 N N . GLN A 1 74 ? 10.082 -14.535 -12.344 1.00 96.19 74 GLN A N 1
ATOM 546 C CA . GLN A 1 74 ? 8.889 -14.963 -11.609 1.00 96.19 74 GLN A CA 1
ATOM 547 C C . GLN A 1 74 ? 7.968 -13.785 -11.250 1.00 96.19 74 GLN A C 1
ATOM 549 O O . GLN A 1 74 ? 8.335 -12.618 -11.323 1.00 96.19 74 GLN A O 1
ATOM 554 N N . ASP A 1 75 ? 6.719 -14.141 -10.949 1.00 94.69 75 ASP A N 1
ATOM 555 C CA . ASP A 1 75 ? 5.638 -13.256 -10.502 1.00 94.69 75 ASP A CA 1
ATOM 556 C C . ASP A 1 75 ? 5.360 -13.608 -9.029 1.00 94.69 75 ASP A C 1
ATOM 558 O O . ASP A 1 75 ? 4.562 -14.507 -8.706 1.00 94.69 75 ASP A O 1
ATOM 562 N N . ASN A 1 76 ? 6.145 -13.021 -8.126 1.00 92.19 76 ASN A N 1
ATOM 563 C CA . ASN A 1 76 ? 6.179 -13.367 -6.706 1.00 92.19 76 ASN A CA 1
ATOM 564 C C . ASN A 1 76 ? 5.061 -12.684 -5.910 1.00 92.19 76 ASN A C 1
ATOM 566 O O . ASN A 1 76 ? 4.733 -13.154 -4.803 1.00 92.19 76 ASN A O 1
ATOM 570 N N . ASP A 1 77 ? 4.439 -11.641 -6.463 1.00 93.19 77 ASP A N 1
ATOM 571 C CA . ASP A 1 77 ? 3.260 -10.976 -5.907 1.00 93.19 77 ASP A CA 1
ATOM 572 C C . ASP A 1 77 ? 1.921 -11.385 -6.557 1.00 93.19 77 ASP A C 1
ATOM 574 O O . ASP A 1 77 ? 0.876 -11.250 -5.909 1.00 93.19 77 ASP A O 1
ATOM 578 N N . GLN A 1 78 ? 1.974 -12.072 -7.702 1.00 93.69 78 GLN A N 1
ATOM 579 C CA . GLN A 1 78 ? 0.864 -12.692 -8.437 1.00 93.69 78 GLN A CA 1
ATOM 580 C C . GLN A 1 78 ? -0.096 -11.694 -9.084 1.00 93.69 78 GLN A C 1
ATOM 582 O O . GLN A 1 78 ? -1.304 -11.963 -9.184 1.00 93.69 78 GLN A O 1
ATOM 587 N N . ASP A 1 79 ? 0.424 -10.549 -9.515 1.00 91.50 79 ASP A N 1
ATOM 588 C CA . ASP A 1 79 ? -0.348 -9.514 -10.198 1.00 91.50 79 ASP A CA 1
ATOM 589 C C . ASP A 1 79 ? -0.415 -9.722 -11.733 1.00 91.50 79 ASP A C 1
ATOM 591 O O . ASP A 1 79 ? -1.293 -9.167 -12.411 1.00 91.50 79 ASP A O 1
ATOM 595 N N . GLY A 1 80 ? 0.425 -10.622 -12.263 1.00 93.94 80 GLY A N 1
ATOM 596 C CA . GLY A 1 80 ? 0.524 -10.979 -13.677 1.00 93.94 80 GLY A CA 1
ATOM 597 C C . GLY A 1 80 ? 1.696 -10.343 -14.429 1.00 93.94 80 GLY A C 1
ATOM 598 O O . GLY A 1 80 ? 1.808 -10.573 -15.643 1.00 93.94 80 GLY A O 1
ATOM 599 N N . MET A 1 81 ? 2.547 -9.565 -13.762 1.00 94.31 81 MET A N 1
ATOM 600 C CA . MET A 1 81 ? 3.802 -9.030 -14.291 1.00 94.31 81 MET A CA 1
ATOM 601 C C . MET A 1 81 ? 5.009 -9.748 -13.661 1.00 94.31 81 MET A C 1
ATOM 603 O O . MET A 1 81 ? 4.895 -10.453 -12.671 1.00 94.31 81 MET A O 1
ATOM 607 N N . THR A 1 82 ? 6.166 -9.677 -14.321 1.00 94.31 82 THR A N 1
ATOM 608 C CA . THR A 1 82 ? 7.403 -10.340 -13.867 1.00 94.31 82 THR A CA 1
ATOM 609 C C . THR A 1 82 ? 8.575 -9.375 -13.983 1.00 94.31 82 THR A C 1
ATOM 611 O O . THR A 1 82 ? 8.717 -8.708 -15.022 1.00 94.31 82 THR A O 1
ATOM 614 N N . ASP A 1 83 ? 9.465 -9.363 -12.991 1.00 93.94 83 ASP A N 1
ATOM 615 C CA . ASP A 1 83 ? 10.697 -8.564 -12.966 1.00 93.94 83 ASP A CA 1
ATOM 616 C C . ASP A 1 83 ? 10.486 -7.106 -13.425 1.00 93.94 83 ASP A C 1
ATOM 618 O O . ASP A 1 83 ? 9.610 -6.397 -12.960 1.00 93.94 83 ASP A O 1
ATOM 622 N N . CYS A 1 84 ? 11.261 -6.628 -14.402 1.00 94.94 84 CYS A N 1
ATOM 623 C CA . CYS A 1 84 ? 11.177 -5.255 -14.891 1.00 94.94 84 CYS A CA 1
ATOM 624 C C . CYS A 1 84 ? 9.911 -4.951 -15.696 1.00 94.94 84 CYS A C 1
ATOM 626 O O . CYS A 1 84 ? 9.728 -3.804 -16.096 1.00 94.94 84 CYS A O 1
ATOM 628 N N . SER A 1 85 ? 9.094 -5.956 -16.023 1.00 94.00 85 SER A N 1
ATOM 629 C CA . SER A 1 85 ? 7.773 -5.689 -16.603 1.00 94.00 85 SER A CA 1
ATOM 630 C C . SER A 1 85 ? 6.801 -5.181 -15.544 1.00 94.00 85 SER A C 1
ATOM 632 O O . SER A 1 85 ? 5.820 -4.540 -15.910 1.00 94.00 85 SER A O 1
ATOM 634 N N . ASP A 1 86 ? 7.100 -5.456 -14.276 1.00 93.12 86 ASP A N 1
ATOM 635 C CA . ASP A 1 86 ? 6.388 -4.983 -13.105 1.00 93.12 86 ASP A CA 1
ATOM 636 C C . ASP A 1 86 ? 6.839 -3.556 -12.725 1.00 93.12 86 ASP A C 1
ATOM 638 O O . ASP A 1 86 ? 8.020 -3.196 -12.839 1.00 93.12 86 ASP A O 1
ATOM 642 N N . SER A 1 87 ? 5.893 -2.704 -12.317 1.00 90.94 87 SER A N 1
ATOM 643 C CA . SER A 1 87 ? 6.174 -1.288 -12.047 1.00 90.94 87 SER A CA 1
ATOM 644 C C . SER A 1 87 ? 6.857 -1.065 -10.694 1.00 90.94 87 SER A C 1
ATOM 646 O O . SER A 1 87 ? 7.591 -0.086 -10.503 1.00 90.94 87 SER A O 1
ATOM 648 N N . GLU A 1 88 ? 6.673 -2.004 -9.776 1.00 90.88 88 GLU A N 1
ATOM 649 C CA . GLU A 1 88 ? 7.175 -2.037 -8.417 1.00 90.88 88 GLU A CA 1
ATOM 650 C C . GLU A 1 88 ? 8.696 -2.252 -8.450 1.00 90.88 88 GLU A C 1
ATOM 652 O O . GLU A 1 88 ? 9.459 -1.615 -7.710 1.00 90.88 88 GLU A O 1
ATOM 657 N N . CYS A 1 89 ? 9.160 -3.008 -9.446 1.00 93.56 89 CYS A N 1
ATOM 658 C CA . CYS A 1 89 ? 10.569 -3.245 -9.725 1.00 93.56 89 CYS A CA 1
ATOM 659 C C . CYS A 1 89 ? 11.337 -2.036 -10.268 1.00 93.56 89 CYS A C 1
ATOM 661 O O . CYS A 1 89 ? 12.570 -2.036 -10.257 1.00 93.56 89 CYS A O 1
ATOM 663 N N . CYS A 1 90 ? 10.676 -0.956 -10.687 1.00 92.06 90 CYS A N 1
ATOM 664 C CA . CYS A 1 90 ? 11.358 0.170 -11.333 1.00 92.06 90 CYS A CA 1
ATOM 665 C C . 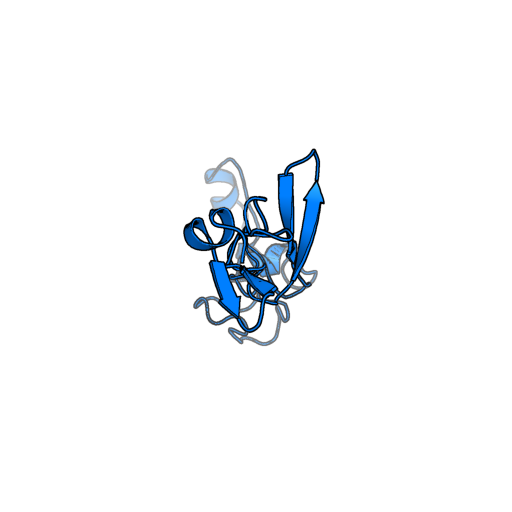CYS A 1 90 ? 12.277 0.988 -10.427 1.00 92.06 90 CYS A C 1
ATOM 667 O O . CYS A 1 90 ? 13.142 1.721 -10.912 1.00 92.06 90 CYS A O 1
ATOM 669 N N . THR A 1 91 ? 12.135 0.850 -9.111 1.00 90.00 91 THR A N 1
ATOM 670 C CA . THR A 1 91 ? 13.089 1.430 -8.157 1.00 90.00 9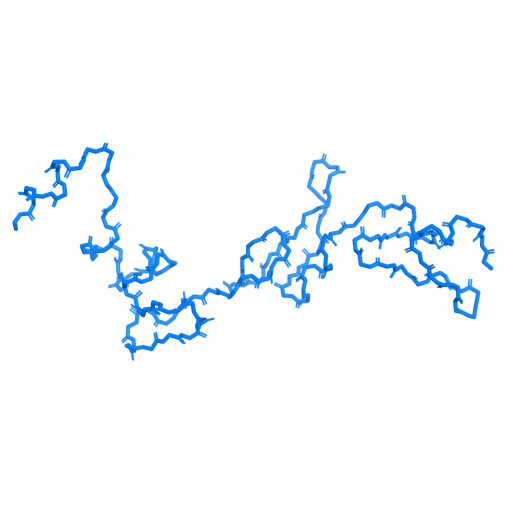1 THR A CA 1
ATOM 671 C C . THR A 1 91 ? 14.248 0.486 -7.823 1.00 90.00 91 THR A C 1
ATOM 673 O O . THR A 1 91 ? 15.260 0.930 -7.272 1.00 90.00 91 THR A O 1
ATOM 676 N N . HIS A 1 92 ? 14.149 -0.793 -8.199 1.00 92.94 92 HIS A N 1
ATOM 677 C CA . HIS A 1 92 ? 15.164 -1.803 -7.938 1.00 92.94 92 HIS A CA 1
ATOM 678 C C . HIS A 1 92 ? 16.377 -1.634 -8.878 1.00 92.94 92 HIS A C 1
ATOM 680 O O . HIS A 1 92 ? 16.206 -1.395 -10.078 1.00 92.94 92 HIS A O 1
ATOM 686 N N . PRO A 1 93 ? 17.627 -1.808 -8.397 1.00 93.62 93 PRO A N 1
ATOM 687 C CA . PRO A 1 93 ? 18.829 -1.659 -9.226 1.00 93.62 93 PRO A CA 1
ATOM 688 C C . PRO A 1 93 ? 18.895 -2.570 -10.459 1.00 93.62 93 PRO A C 1
ATOM 690 O O . PRO A 1 93 ? 19.644 -2.278 -11.383 1.00 93.62 93 PRO A O 1
ATOM 693 N N . ALA A 1 94 ? 18.146 -3.676 -10.473 1.00 93.69 94 ALA A N 1
ATOM 694 C CA . ALA A 1 94 ? 18.065 -4.567 -11.632 1.00 93.69 94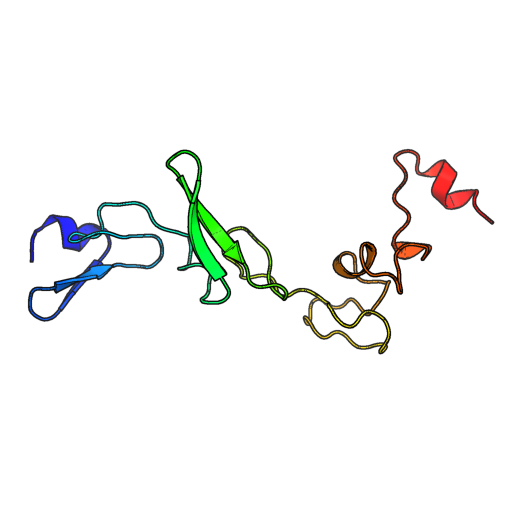 ALA A CA 1
ATOM 695 C C . ALA A 1 94 ? 17.281 -3.956 -12.811 1.00 93.69 94 ALA A C 1
ATOM 697 O O . ALA A 1 94 ? 17.548 -4.301 -13.960 1.00 93.69 94 ALA A O 1
ATOM 698 N N . CYS A 1 95 ? 16.344 -3.042 -12.531 1.00 93.75 95 CYS A N 1
ATOM 699 C CA . CYS A 1 95 ? 15.367 -2.550 -13.503 1.00 93.75 95 CYS A CA 1
ATOM 700 C C . CYS A 1 95 ? 15.320 -1.023 -13.640 1.00 93.75 95 CYS A C 1
ATOM 702 O O . CYS A 1 95 ? 14.668 -0.525 -14.553 1.00 93.75 95 CYS A O 1
ATOM 704 N N . ASN A 1 96 ? 16.022 -0.265 -12.794 1.00 91.44 96 ASN A N 1
ATOM 705 C CA . ASN A 1 96 ? 15.970 1.203 -12.791 1.00 91.44 96 ASN A CA 1
ATOM 706 C C . ASN A 1 96 ? 16.361 1.874 -14.129 1.00 91.44 96 ASN A C 1
ATOM 708 O O . ASN A 1 96 ? 15.909 2.981 -14.412 1.00 91.44 96 ASN A O 1
ATOM 712 N N . GLU A 1 97 ? 17.180 1.218 -14.956 1.00 88.75 97 GLU A N 1
ATOM 713 C CA . GLU A 1 97 ? 17.557 1.659 -16.309 1.00 88.75 97 GLU A CA 1
ATOM 714 C C . GLU A 1 97 ? 16.870 0.838 -17.419 1.00 88.75 97 GLU A C 1
ATOM 716 O O . GLU A 1 97 ? 17.165 1.011 -18.605 1.00 88.75 97 GLU A O 1
ATOM 721 N N . ASN A 1 98 ? 15.946 -0.060 -17.063 1.00 90.94 98 ASN A N 1
ATOM 722 C CA . ASN A 1 98 ? 15.204 -0.869 -18.023 1.00 90.94 98 ASN A CA 1
ATOM 723 C C . ASN A 1 98 ? 14.197 -0.002 -18.797 1.00 90.94 98 ASN A C 1
ATOM 725 O O . ASN A 1 98 ? 13.554 0.882 -18.233 1.00 90.94 98 ASN A O 1
ATOM 729 N N . ILE A 1 99 ? 14.018 -0.289 -20.091 1.00 86.94 99 ILE A N 1
ATOM 730 C CA . ILE A 1 99 ? 13.073 0.409 -20.977 1.00 86.94 99 ILE A CA 1
ATOM 731 C C . ILE A 1 99 ? 11.640 0.429 -20.429 1.00 86.94 99 ILE A C 1
ATOM 733 O O . ILE A 1 99 ? 10.933 1.413 -20.630 1.00 86.94 99 ILE A O 1
ATOM 737 N N . MET A 1 100 ? 11.236 -0.616 -19.704 1.00 86.31 100 MET A N 1
ATOM 738 C CA . MET A 1 100 ? 9.908 -0.732 -19.094 1.00 86.31 100 MET A CA 1
ATOM 739 C C . MET A 1 100 ? 9.696 0.251 -17.932 1.00 86.31 100 MET A C 1
ATOM 741 O O . MET A 1 100 ? 8.570 0.649 -17.657 1.00 86.31 100 MET A O 1
ATOM 745 N N . CYS A 1 101 ? 10.784 0.716 -17.315 1.00 88.00 101 CYS A N 1
ATOM 746 C CA . CYS A 1 101 ? 10.777 1.629 -16.175 1.00 88.00 101 CYS A CA 1
ATOM 747 C C . CYS A 1 101 ? 11.036 3.091 -16.549 1.00 88.00 101 CYS A C 1
ATOM 749 O O . CYS A 1 101 ? 11.022 3.985 -15.698 1.00 88.00 101 CYS A O 1
ATOM 751 N N . LEU A 1 102 ? 11.251 3.365 -17.836 1.00 82.19 102 LEU A N 1
ATOM 752 C CA . LEU A 1 102 ? 11.418 4.720 -18.334 1.00 82.19 102 LEU A CA 1
ATOM 753 C C . LEU A 1 102 ? 10.056 5.413 -18.449 1.00 82.19 102 LEU A C 1
ATOM 755 O O . LEU A 1 102 ? 9.333 5.256 -19.429 1.00 82.19 102 LEU A O 1
ATOM 759 N N . ALA A 1 103 ? 9.738 6.261 -17.476 1.00 72.06 103 ALA A N 1
ATOM 760 C CA . ALA A 1 103 ? 8.631 7.202 -17.587 1.00 72.06 103 ALA A CA 1
ATOM 761 C C . ALA A 1 103 ? 9.100 8.507 -18.261 1.00 72.06 103 ALA A C 1
ATOM 763 O O . ALA A 1 103 ? 10.067 9.134 -17.823 1.00 72.06 103 ALA A O 1
ATOM 764 N N . SER A 1 104 ? 8.401 8.951 -19.310 1.00 69.75 104 SER A N 1
ATOM 765 C CA . SER A 1 104 ? 8.530 10.312 -19.850 1.00 69.75 104 SER A CA 1
ATOM 766 C C . SER A 1 104 ? 7.167 10.988 -19.908 1.00 69.75 104 SER A C 1
ATOM 768 O O . SER A 1 104 ? 6.157 10.361 -20.223 1.00 69.75 104 SER A O 1
ATOM 770 N N . ASN A 1 105 ? 7.150 12.291 -19.628 1.00 73.50 105 ASN A N 1
ATOM 771 C CA . ASN A 1 105 ? 5.956 13.121 -19.778 1.00 73.50 105 ASN A CA 1
ATOM 772 C C . ASN A 1 105 ? 5.627 13.409 -21.256 1.00 73.50 105 ASN A C 1
ATOM 774 O O . ASN A 1 105 ? 4.543 13.912 -21.548 1.00 73.50 105 ASN A O 1
ATOM 778 N N . ASP A 1 106 ? 6.548 13.100 -22.178 1.00 79.00 106 ASP A N 1
ATOM 779 C CA . ASP A 1 106 ? 6.337 13.166 -23.622 1.00 79.00 106 ASP A CA 1
ATOM 780 C C . ASP A 1 106 ? 6.426 11.750 -24.235 1.00 79.00 106 ASP A C 1
ATOM 782 O O . ASP A 1 106 ? 7.515 11.166 -24.289 1.00 79.00 106 ASP A O 1
ATOM 786 N N . PRO A 1 107 ? 5.310 11.189 -24.743 1.00 75.12 107 PRO A N 1
ATOM 787 C CA . PRO A 1 107 ? 5.290 9.875 -25.389 1.00 75.12 107 PRO A CA 1
ATOM 788 C C . PRO A 1 107 ? 6.263 9.754 -26.570 1.00 75.12 107 PRO A C 1
ATOM 790 O O . PRO A 1 107 ? 6.711 8.655 -26.899 1.00 75.12 107 PRO A O 1
ATOM 793 N N . VAL A 1 108 ? 6.598 10.873 -27.222 1.00 79.19 108 VAL A N 1
ATOM 794 C CA . VAL A 1 108 ? 7.509 10.898 -28.372 1.00 79.19 108 VAL A CA 1
ATOM 795 C C . VAL A 1 108 ? 8.938 10.565 -27.945 1.00 79.19 108 VAL A C 1
ATOM 797 O O . VAL A 1 108 ? 9.648 9.880 -28.681 1.00 79.19 108 VAL A O 1
ATOM 800 N N . GLU A 1 109 ? 9.363 10.963 -26.744 1.00 75.06 109 GLU A N 1
ATOM 801 C CA . GLU A 1 109 ? 10.704 10.633 -26.250 1.00 75.06 109 GLU A CA 1
ATOM 802 C C . GLU A 1 109 ? 10.892 9.137 -25.995 1.00 75.06 109 GLU A C 1
ATOM 804 O O . GLU A 1 109 ? 11.996 8.629 -26.188 1.00 75.06 109 GLU A O 1
ATOM 809 N N . VAL A 1 110 ? 9.832 8.425 -25.601 1.00 69.44 110 VAL A N 1
ATOM 810 C CA . VAL A 1 110 ? 9.877 6.970 -25.382 1.00 69.44 110 VAL A CA 1
ATOM 811 C C . VAL A 1 110 ? 10.075 6.233 -26.713 1.00 69.44 110 VAL A C 1
ATOM 813 O O . VAL A 1 110 ? 10.820 5.263 -26.781 1.00 69.44 110 VAL A O 1
ATOM 816 N N . LEU A 1 111 ? 9.475 6.732 -27.800 1.00 67.75 111 LEU A N 1
ATOM 817 C CA . LEU A 1 111 ? 9.548 6.125 -29.138 1.00 67.75 111 LEU A CA 1
ATOM 818 C C . LEU A 1 111 ? 10.841 6.448 -29.908 1.00 67.75 111 LEU A C 1
ATOM 820 O O . LEU A 1 111 ? 11.166 5.764 -30.880 1.00 67.75 111 LEU A O 1
ATOM 824 N N . LEU A 1 112 ? 11.557 7.508 -2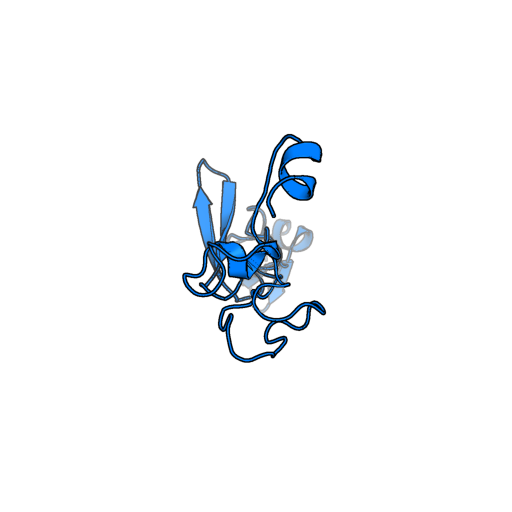9.523 1.00 71.31 112 LEU A N 1
ATOM 825 C CA . LEU A 1 112 ? 12.745 7.995 -30.236 1.00 71.31 112 LEU A CA 1
ATOM 826 C C . LEU A 1 112 ? 14.078 7.536 -29.629 1.00 71.31 112 LEU A C 1
ATOM 828 O O . LEU A 1 112 ? 15.123 7.729 -30.256 1.00 71.31 112 LEU A O 1
ATOM 832 N N . ARG A 1 113 ? 14.067 6.931 -28.438 1.00 64.75 113 ARG A N 1
ATOM 833 C CA . ARG A 1 113 ? 15.269 6.382 -27.798 1.00 64.75 113 ARG A CA 1
ATOM 834 C C . ARG A 1 113 ? 15.556 4.996 -28.390 1.00 64.75 113 ARG A C 1
ATOM 836 O O . ARG A 1 113 ? 14.898 4.019 -28.054 1.00 64.75 113 ARG A O 1
ATOM 843 N N . LYS A 1 114 ? 16.476 4.970 -29.358 1.00 54.66 114 LYS A N 1
ATOM 844 C CA . LYS A 1 114 ? 16.992 3.774 -30.041 1.00 54.66 114 LYS A CA 1
ATOM 845 C C . LYS A 1 114 ? 18.120 3.114 -29.267 1.00 54.66 114 LYS A C 1
ATOM 847 O O . LYS A 1 114 ? 18.963 3.873 -28.740 1.00 54.66 114 LYS A O 1
#

Radius of gyration: 20.86 Å; chains: 1; bounding box: 43×29×60 Å

pLDDT: mean 89.61, std 7.41, range [54.66, 97.06]

Sequence (114 aa):
CDSRCAEHGQCKNGTCVCSQGWNGRHCTLSGCLNACNRHGSCVLVDGEYHCQCNDDWAGVDCSVRLEMECNDDQDNDQDGMTDCSDSECCTHPACNENIMCLASNDPVEVLLRK

Organism: NCBI:txid38151